Protein AF-A0A532D4Y5-F1 (afdb_monomer)

Structure (mmCIF, N/CA/C/O backbone):
data_AF-A0A532D4Y5-F1
#
_entry.id   AF-A0A532D4Y5-F1
#
loop_
_atom_site.group_PDB
_atom_site.id
_atom_site.type_symbol
_atom_site.label_atom_id
_atom_site.label_alt_id
_atom_site.label_comp_id
_atom_site.label_asym_id
_atom_site.label_entity_id
_atom_site.label_seq_id
_atom_site.pdbx_PDB_ins_code
_atom_site.Cartn_x
_atom_site.Cartn_y
_atom_site.Cartn_z
_atom_site.occupancy
_atom_site.B_iso_or_equiv
_atom_site.auth_seq_id
_atom_site.auth_comp_id
_atom_site.auth_asym_id
_atom_site.auth_atom_id
_atom_site.pdbx_PDB_model_num
ATOM 1 N N . MET A 1 1 ? -9.894 -4.455 5.307 1.00 80.38 1 MET A N 1
ATOM 2 C CA . MET A 1 1 ? -10.485 -3.888 6.539 1.00 80.38 1 MET A CA 1
ATOM 3 C C . MET A 1 1 ? -11.951 -4.241 6.609 1.00 80.38 1 MET A C 1
ATOM 5 O O . MET A 1 1 ? -12.602 -4.240 5.571 1.00 80.38 1 MET A O 1
ATOM 9 N N . ARG A 1 2 ? -12.470 -4.539 7.797 1.00 84.50 2 ARG A N 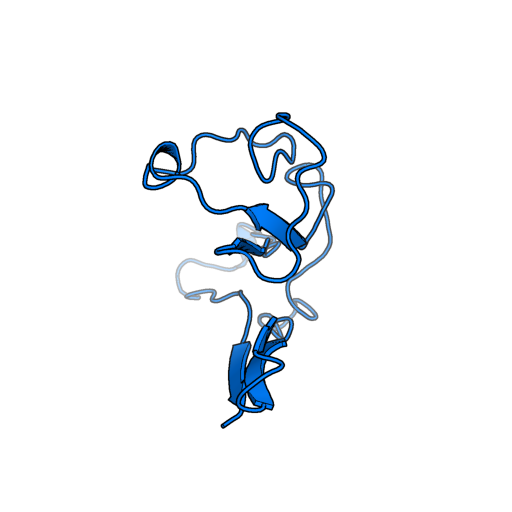1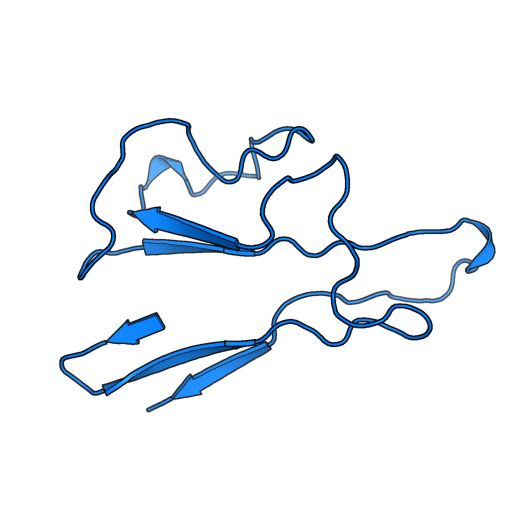
ATOM 10 C CA . ARG A 1 2 ? -13.879 -4.879 7.989 1.00 84.50 2 ARG A CA 1
ATOM 11 C C . ARG A 1 2 ? -14.376 -4.247 9.278 1.00 84.50 2 ARG A C 1
ATOM 13 O O . ARG A 1 2 ? -13.712 -4.368 10.300 1.00 84.50 2 ARG A O 1
ATOM 20 N N . ASP A 1 3 ? -15.536 -3.623 9.204 1.00 82.69 3 ASP A N 1
ATOM 21 C CA . ASP A 1 3 ? -16.322 -3.249 10.363 1.00 82.69 3 ASP A CA 1
ATOM 22 C C . ASP A 1 3 ? -17.131 -4.478 10.803 1.00 82.69 3 ASP A C 1
ATOM 24 O O . ASP A 1 3 ? -17.909 -5.070 10.046 1.00 82.69 3 ASP A O 1
ATOM 28 N N . GLN A 1 4 ? -16.875 -4.920 12.030 1.00 79.88 4 GLN A N 1
ATOM 29 C CA . GLN A 1 4 ? -17.487 -6.120 12.583 1.00 79.88 4 GLN A CA 1
ATOM 30 C C . GLN A 1 4 ? -18.979 -5.928 12.882 1.00 79.88 4 GLN A C 1
ATOM 32 O O . GLN A 1 4 ? -19.724 -6.907 12.833 1.00 79.88 4 GLN A O 1
ATOM 37 N N . LEU A 1 5 ? -19.421 -4.697 13.159 1.00 82.56 5 LEU A N 1
ATOM 38 C CA . LEU A 1 5 ? -20.784 -4.401 13.589 1.00 82.56 5 LEU A CA 1
ATOM 39 C C . LEU A 1 5 ? -21.779 -4.474 12.428 1.00 82.56 5 LEU A C 1
ATOM 41 O O . LEU A 1 5 ? -22.827 -5.104 12.549 1.00 82.56 5 LEU A O 1
ATOM 45 N N . ASN A 1 6 ? -21.456 -3.835 11.304 1.00 86.44 6 ASN A N 1
ATOM 46 C CA . ASN A 1 6 ? -22.332 -3.784 10.125 1.00 86.44 6 ASN A CA 1
ATOM 47 C C . ASN A 1 6 ? -21.922 -4.779 9.027 1.00 86.44 6 ASN A C 1
ATOM 49 O O . ASN A 1 6 ? -22.652 -4.958 8.059 1.00 86.44 6 ASN A O 1
ATOM 53 N N . GLY A 1 7 ? -20.771 -5.443 9.169 1.00 86.12 7 GLY A N 1
ATOM 54 C CA . GLY A 1 7 ? -20.257 -6.383 8.178 1.00 86.12 7 GLY A CA 1
ATOM 55 C C . GLY A 1 7 ? -19.701 -5.722 6.915 1.00 86.12 7 GLY A C 1
ATOM 56 O O . GLY A 1 7 ? -19.196 -6.446 6.051 1.00 86.12 7 GLY A O 1
ATOM 57 N N . HIS A 1 8 ? -19.736 -4.390 6.829 1.00 92.19 8 HIS A N 1
ATOM 58 C CA . HIS A 1 8 ? -19.131 -3.632 5.748 1.00 92.19 8 HIS A CA 1
ATOM 59 C C . HIS A 1 8 ? -17.610 -3.755 5.804 1.00 92.19 8 HIS A C 1
ATOM 61 O O . HIS A 1 8 ? -16.995 -3.979 6.847 1.00 92.19 8 HIS A O 1
ATOM 67 N N . GLY A 1 9 ? -16.962 -3.584 4.665 1.00 92.12 9 GLY A N 1
ATOM 68 C CA . GLY A 1 9 ? -15.518 -3.633 4.602 1.00 92.12 9 GLY A CA 1
ATOM 69 C C . GLY A 1 9 ? -14.974 -3.240 3.249 1.00 92.12 9 GLY A C 1
ATOM 70 O O . GLY A 1 9 ? -15.696 -2.929 2.306 1.00 92.12 9 GLY A O 1
ATOM 71 N N . VAL A 1 10 ? -13.658 -3.273 3.159 1.00 93.69 10 VAL A N 1
ATOM 72 C CA . VAL A 1 10 ? -12.917 -3.099 1.920 1.00 93.69 10 VAL A CA 1
ATOM 73 C C . VAL A 1 10 ? -11.847 -4.175 1.873 1.00 93.69 10 VAL A C 1
ATOM 75 O O . VAL A 1 10 ? -11.012 -4.284 2.778 1.00 93.69 10 VAL A O 1
ATOM 78 N N . TRP A 1 11 ? -11.874 -4.970 0.811 1.00 92.81 11 TRP A N 1
ATOM 79 C CA . TRP A 1 11 ? -10.752 -5.816 0.435 1.00 92.81 11 TRP A CA 1
ATOM 80 C C . TRP A 1 11 ? -9.725 -4.960 -0.290 1.00 92.81 11 TRP A C 1
ATOM 82 O O . TRP A 1 11 ? -10.069 -4.234 -1.222 1.00 92.81 11 TRP A O 1
ATOM 92 N N . ILE A 1 12 ? -8.478 -5.056 0.155 1.00 92.19 12 ILE A N 1
ATOM 93 C CA . ILE A 1 12 ? -7.334 -4.410 -0.478 1.00 92.19 12 ILE A CA 1
ATOM 94 C C . ILE A 1 12 ? -6.575 -5.538 -1.158 1.00 92.19 12 ILE A C 1
ATOM 96 O O . ILE A 1 12 ? -6.010 -6.399 -0.487 1.00 92.19 12 ILE A O 1
ATOM 100 N N . LEU A 1 13 ? -6.686 -5.594 -2.479 1.00 90.94 13 LEU A N 1
ATOM 101 C CA . LEU A 1 13 ? -6.110 -6.657 -3.290 1.00 90.94 13 LEU A CA 1
ATOM 102 C C . LEU A 1 13 ? -4.841 -6.125 -3.953 1.00 90.94 13 LEU A C 1
ATOM 104 O O . LEU A 1 13 ? -4.906 -5.018 -4.499 1.00 90.94 13 LEU A O 1
ATOM 108 N N . PRO A 1 14 ? -3.727 -6.879 -3.939 1.00 87.94 14 PRO A N 1
ATOM 109 C CA . PRO A 1 14 ? -2.544 -6.496 -4.690 1.00 87.94 14 PRO A CA 1
ATOM 110 C C . PRO A 1 14 ? -2.886 -6.242 -6.157 1.00 87.94 14 PRO A C 1
ATOM 112 O O . PRO A 1 14 ? -3.728 -6.934 -6.740 1.00 87.94 14 PRO A O 1
ATOM 115 N N . GLY A 1 15 ? -2.274 -5.217 -6.733 1.00 85.38 15 GLY A N 1
ATOM 116 C CA . GLY A 1 15 ? -2.387 -4.930 -8.148 1.00 85.38 15 GLY A CA 1
ATOM 117 C C . GLY A 1 15 ? -1.688 -5.986 -8.997 1.00 85.38 15 GLY A C 1
ATOM 118 O O . GLY A 1 15 ? -0.905 -6.816 -8.534 1.00 85.38 15 GLY A O 1
ATOM 119 N N . THR A 1 16 ? -2.039 -5.975 -10.278 1.00 80.25 16 THR A N 1
ATOM 120 C CA . THR A 1 16 ? -1.566 -6.958 -11.265 1.00 80.25 16 THR A CA 1
ATOM 121 C C . THR A 1 16 ? -0.381 -6.441 -12.086 1.00 80.25 16 THR A C 1
ATOM 123 O O . THR A 1 16 ? 0.075 -7.133 -12.996 1.00 80.25 16 THR A O 1
ATOM 126 N N . GLY A 1 17 ? 0.123 -5.242 -11.760 1.00 76.56 17 GLY A N 1
ATOM 127 C CA . GLY A 1 17 ? 1.206 -4.579 -12.480 1.00 76.56 17 GLY A CA 1
ATOM 128 C C . GLY A 1 17 ? 0.907 -4.306 -13.954 1.00 76.56 17 GLY A C 1
ATOM 129 O O . GLY A 1 17 ? -0.239 -4.190 -14.389 1.00 76.56 17 GLY A O 1
ATOM 130 N N . TYR A 1 18 ? 1.975 -4.196 -14.743 1.00 74.12 18 TYR A N 1
ATOM 131 C CA . TYR A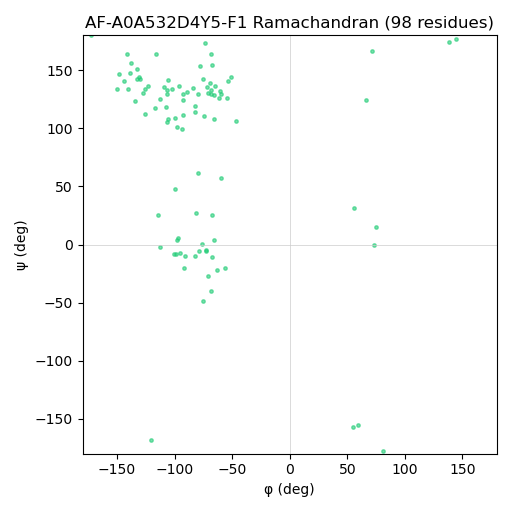 1 18 ? 1.928 -4.020 -16.193 1.00 74.12 18 TYR A CA 1
ATOM 132 C C . TYR A 1 18 ? 2.896 -4.999 -16.860 1.00 74.12 18 TYR A C 1
ATOM 134 O O . TYR A 1 18 ? 4.002 -5.191 -16.382 1.00 74.12 18 TYR A O 1
ATOM 142 N N . VAL A 1 19 ? 2.558 -5.571 -18.016 1.00 71.62 19 VAL A N 1
ATOM 143 C CA . VAL A 1 19 ? 3.472 -6.498 -18.715 1.00 71.62 19 VAL A CA 1
ATOM 144 C C . VAL A 1 19 ? 4.800 -5.796 -19.073 1.00 71.62 19 VAL A C 1
ATOM 146 O O . VAL A 1 19 ? 4.758 -4.734 -19.714 1.00 71.62 19 VAL A O 1
ATOM 149 N N . PRO A 1 20 ? 5.979 -6.373 -18.741 1.00 74.44 20 PRO A N 1
ATOM 150 C CA . PRO A 1 20 ? 6.229 -7.752 -18.286 1.00 74.44 20 PRO A CA 1
ATOM 151 C C . PRO A 1 20 ? 6.327 -7.943 -16.762 1.00 74.44 20 PRO A C 1
ATOM 153 O O . PRO A 1 20 ? 6.667 -9.038 -16.318 1.00 74.44 20 PRO A O 1
ATOM 156 N N . LEU A 1 21 ? 6.073 -6.901 -15.972 1.00 75.19 21 LEU A N 1
ATOM 157 C CA . LEU A 1 21 ? 6.003 -6.998 -14.522 1.00 75.19 21 LEU A CA 1
ATOM 158 C C . LEU A 1 21 ? 4.881 -7.959 -14.127 1.00 75.19 21 LEU A C 1
ATOM 160 O O . LEU A 1 21 ? 3.763 -7.880 -14.640 1.00 75.19 21 LEU A O 1
ATOM 164 N N . LYS A 1 22 ? 5.207 -8.876 -13.225 1.00 72.75 22 LYS A N 1
ATOM 165 C CA . LYS A 1 22 ? 4.234 -9.736 -12.571 1.00 72.75 22 LYS A CA 1
ATOM 166 C C . LYS A 1 22 ? 3.811 -9.055 -11.272 1.00 72.75 22 LYS A C 1
ATOM 168 O O . LYS A 1 22 ? 4.683 -8.689 -10.488 1.00 72.75 22 LYS A O 1
ATOM 173 N N . ASP A 1 23 ? 2.503 -8.935 -11.055 1.00 80.94 23 ASP A N 1
ATOM 174 C CA . ASP A 1 23 ? 1.921 -8.334 -9.850 1.00 80.94 23 ASP A CA 1
ATOM 175 C C . ASP A 1 23 ? 2.459 -6.903 -9.604 1.00 80.94 23 ASP A C 1
ATOM 177 O O . ASP A 1 23 ? 2.926 -6.234 -10.527 1.00 80.94 23 ASP A O 1
ATOM 181 N N . ASP A 1 24 ? 2.415 -6.414 -8.369 1.00 82.62 24 ASP A N 1
ATOM 182 C CA . ASP A 1 24 ? 2.886 -5.074 -7.990 1.00 82.62 24 ASP A CA 1
ATOM 183 C C . ASP A 1 24 ? 4.412 -4.980 -7.769 1.00 82.62 24 ASP A C 1
ATOM 185 O O . ASP A 1 24 ? 4.900 -4.112 -7.043 1.00 82.62 24 ASP A O 1
ATOM 189 N N . GLY A 1 25 ? 5.165 -5.857 -8.437 1.00 79.81 25 GLY A N 1
ATOM 190 C CA . GLY A 1 25 ? 6.622 -5.922 -8.395 1.00 79.81 25 GLY A CA 1
ATOM 191 C C . GLY A 1 25 ? 7.197 -6.654 -7.187 1.00 79.81 25 GLY A C 1
ATOM 192 O O . GLY A 1 25 ? 6.482 -7.234 -6.373 1.00 79.81 25 GLY A O 1
ATOM 193 N N . GLU A 1 26 ? 8.528 -6.673 -7.114 1.00 81.25 26 GLU A N 1
ATOM 194 C CA . GLU A 1 26 ? 9.268 -7.340 -6.043 1.00 81.25 26 GLU A CA 1
ATOM 195 C C . GLU A 1 26 ? 9.845 -6.326 -5.066 1.00 81.25 26 GLU A C 1
ATOM 197 O O . GLU A 1 26 ? 10.361 -5.281 -5.463 1.00 81.25 26 GLU A O 1
ATOM 202 N N . ARG A 1 27 ? 9.805 -6.694 -3.786 1.00 77.88 27 ARG A N 1
ATOM 203 C CA . ARG A 1 27 ? 10.392 -5.931 -2.696 1.00 77.88 27 ARG A CA 1
ATOM 204 C C . ARG A 1 27 ? 11.869 -5.629 -2.946 1.00 77.88 27 ARG A C 1
ATOM 206 O O . ARG A 1 27 ? 12.669 -6.552 -3.111 1.00 77.88 27 ARG A O 1
ATOM 213 N N . ASP A 1 28 ? 12.247 -4.356 -2.876 1.00 74.31 28 ASP A N 1
ATOM 214 C CA . ASP A 1 28 ? 13.639 -3.917 -2.973 1.00 74.31 28 ASP A CA 1
ATOM 215 C C . ASP A 1 28 ? 14.107 -3.145 -1.720 1.00 74.31 28 ASP A C 1
ATOM 217 O O . ASP A 1 28 ? 13.469 -3.163 -0.670 1.00 74.31 28 ASP A O 1
ATOM 221 N N . LYS A 1 29 ? 15.271 -2.486 -1.802 1.00 74.12 29 LYS A N 1
ATOM 222 C CA . LYS A 1 29 ? 15.853 -1.734 -0.674 1.00 74.12 29 LYS A CA 1
ATOM 223 C C . LYS A 1 29 ? 15.054 -0.483 -0.283 1.00 74.12 29 LYS A C 1
ATOM 225 O O . LYS A 1 29 ? 15.390 0.128 0.728 1.00 74.12 29 LYS A O 1
ATOM 230 N N . PHE A 1 30 ? 14.071 -0.071 -1.085 1.00 72.75 30 PHE A N 1
ATOM 231 C CA . PHE A 1 30 ? 13.204 1.064 -0.797 1.00 72.75 30 PHE A CA 1
ATOM 232 C C . PHE A 1 30 ? 12.284 0.779 0.386 1.00 72.75 30 PHE A C 1
ATOM 234 O O . PHE A 1 30 ? 12.090 1.676 1.207 1.00 72.75 30 PHE A O 1
ATOM 241 N N . ALA A 1 31 ? 11.736 -0.439 0.488 1.00 76.06 31 ALA A N 1
ATOM 242 C CA . ALA A 1 31 ? 10.880 -0.837 1.598 1.00 76.06 31 ALA A CA 1
ATOM 243 C C . ALA A 1 31 ? 10.953 -2.326 1.931 1.00 76.06 31 ALA A C 1
ATOM 245 O O . ALA A 1 31 ? 10.830 -3.171 1.056 1.00 76.06 31 ALA A O 1
ATOM 246 N N . ASP A 1 32 ? 11.071 -2.640 3.224 1.00 76.69 32 ASP A N 1
ATOM 247 C CA . ASP A 1 32 ? 11.113 -4.022 3.715 1.00 76.69 32 ASP A CA 1
ATOM 248 C C . ASP A 1 32 ? 9.718 -4.656 3.879 1.00 76.69 32 ASP A C 1
ATOM 250 O O . ASP A 1 32 ? 9.611 -5.873 4.079 1.00 76.69 32 ASP A O 1
ATOM 254 N N . LEU A 1 33 ? 8.661 -3.847 3.769 1.00 80.00 33 LEU A N 1
ATOM 255 C CA . LEU A 1 33 ? 7.258 -4.228 3.911 1.00 80.00 33 LEU A CA 1
ATOM 256 C C . LEU A 1 33 ? 6.452 -3.708 2.715 1.00 80.00 33 LEU A C 1
ATOM 258 O O . LEU A 1 33 ? 6.662 -2.581 2.273 1.00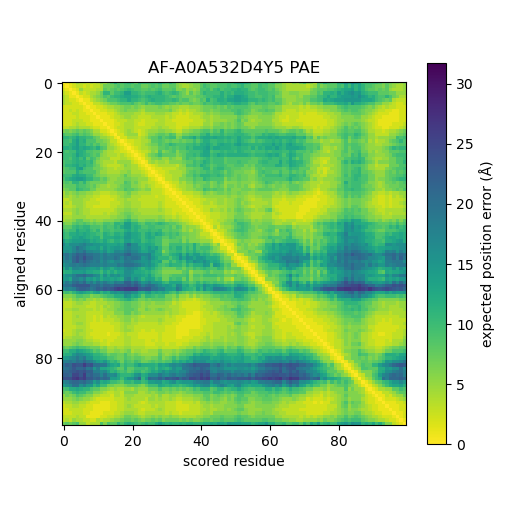 80.00 33 LEU A O 1
ATOM 262 N N . ASP A 1 34 ? 5.482 -4.500 2.258 1.00 82.88 34 ASP A N 1
ATOM 263 C CA . ASP A 1 34 ? 4.547 -4.089 1.198 1.00 82.88 34 ASP A CA 1
ATOM 264 C C . ASP A 1 34 ? 3.278 -3.442 1.769 1.00 82.88 34 ASP A C 1
ATOM 266 O O . ASP A 1 34 ? 2.561 -2.716 1.083 1.00 82.88 34 ASP A O 1
ATOM 270 N N . VAL A 1 35 ? 2.989 -3.704 3.046 1.00 85.50 35 VAL A N 1
ATOM 271 C CA . VAL A 1 35 ? 1.809 -3.207 3.754 1.00 85.50 35 VAL A CA 1
ATOM 272 C C . VAL A 1 35 ? 2.160 -2.886 5.202 1.00 85.50 35 VAL A C 1
ATOM 274 O O . VAL A 1 35 ? 2.857 -3.657 5.862 1.00 85.50 35 VAL A O 1
ATOM 277 N N . ALA A 1 36 ? 1.599 -1.794 5.719 1.00 83.56 36 ALA A N 1
ATOM 278 C CA . ALA A 1 36 ? 1.568 -1.497 7.147 1.00 83.56 36 ALA A CA 1
ATOM 279 C C . ALA A 1 36 ? 0.200 -0.933 7.552 1.00 83.56 36 ALA A C 1
ATOM 281 O O . ALA A 1 36 ? -0.466 -0.249 6.775 1.00 83.56 36 ALA A O 1
ATOM 282 N N . ILE A 1 37 ? -0.223 -1.222 8.782 1.00 84.31 37 ILE A N 1
ATOM 283 C CA . ILE A 1 37 ? -1.453 -0.684 9.372 1.00 84.31 37 ILE A CA 1
ATOM 284 C C . ILE A 1 37 ? -1.079 -0.026 10.686 1.00 84.31 37 ILE A C 1
ATOM 286 O O . ILE A 1 37 ? -0.368 -0.622 11.493 1.00 84.31 37 ILE A O 1
ATOM 290 N N . ARG A 1 38 ? -1.593 1.178 10.913 1.00 82.62 38 ARG A N 1
ATOM 291 C CA . ARG A 1 38 ? -1.383 1.919 12.155 1.00 82.62 38 ARG A CA 1
ATOM 292 C C . ARG A 1 38 ? -2.639 2.652 12.580 1.00 82.62 38 ARG A C 1
ATOM 294 O O . ARG A 1 38 ? -3.540 2.851 11.767 1.00 82.62 38 ARG A O 1
ATOM 301 N N . ARG A 1 39 ? -2.678 3.082 13.838 1.00 84.88 39 ARG A N 1
ATOM 302 C CA . ARG A 1 39 ? -3.700 4.012 14.321 1.00 84.88 39 ARG A CA 1
ATOM 303 C C . ARG A 1 39 ? -3.529 5.356 13.613 1.00 84.88 39 ARG A C 1
ATOM 305 O O . ARG A 1 39 ? -2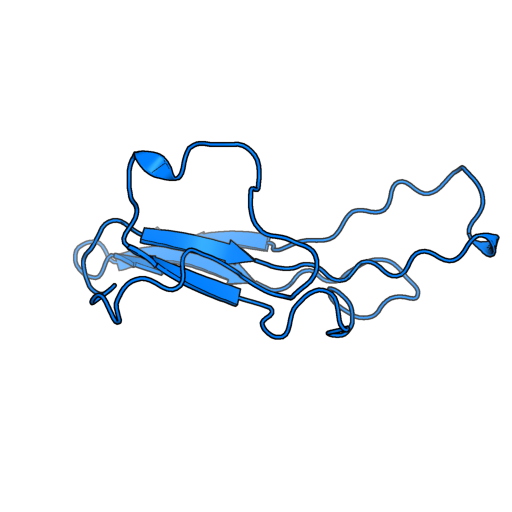.407 5.818 13.447 1.00 84.88 39 ARG A O 1
ATOM 312 N N . ALA A 1 40 ? -4.632 5.951 13.179 1.00 83.12 40 ALA A N 1
ATOM 313 C CA . ALA A 1 40 ? -4.620 7.250 12.530 1.00 83.12 40 ALA A CA 1
ATOM 314 C C . ALA A 1 40 ? -4.256 8.355 13.532 1.00 83.12 40 ALA A C 1
ATOM 316 O O . ALA A 1 40 ? -4.749 8.372 14.661 1.00 83.12 40 ALA A O 1
ATOM 317 N N . SER A 1 41 ? -3.430 9.305 13.095 1.00 80.62 41 SER A N 1
ATOM 318 C CA . SER A 1 41 ? -3.119 10.525 13.842 1.00 80.62 41 SER A CA 1
ATOM 319 C C . SER A 1 41 ? -3.262 11.753 12.943 1.00 80.62 41 SER A C 1
ATOM 321 O O . SER A 1 41 ? -2.920 11.722 11.764 1.00 80.62 41 SER A O 1
ATOM 323 N N . ALA A 1 42 ? -3.735 12.866 13.507 1.00 79.31 42 ALA A N 1
ATOM 324 C CA . ALA A 1 42 ? -3.906 14.125 12.778 1.00 79.31 42 ALA A CA 1
ATOM 325 C C . ALA A 1 42 ? -2.579 14.710 12.256 1.00 79.31 42 ALA A C 1
ATOM 327 O O . ALA A 1 42 ? -2.578 15.482 11.304 1.00 79.31 42 ALA A O 1
ATOM 328 N N . SER A 1 43 ? -1.443 14.335 12.853 1.00 72.81 43 SER A N 1
ATOM 329 C CA . SER A 1 43 ? -0.107 14.741 12.396 1.00 72.81 43 SER A CA 1
ATOM 330 C C . SER A 1 43 ? 0.344 14.054 11.100 1.00 72.81 43 SER A C 1
ATOM 332 O O . SER A 1 43 ? 1.412 14.372 10.584 1.00 72.81 43 SER A O 1
ATOM 334 N N . GLU A 1 44 ? -0.440 13.105 10.586 1.00 68.31 44 GLU A N 1
ATOM 335 C CA . GLU A 1 44 ? -0.084 12.256 9.445 1.00 68.31 44 GLU A CA 1
ATOM 336 C C . GLU A 1 44 ? -0.620 12.772 8.106 1.00 68.31 44 GLU A C 1
ATOM 338 O O . GLU A 1 44 ? -0.243 12.239 7.064 1.00 68.31 44 GLU A O 1
ATOM 343 N N . ASP A 1 45 ? -1.456 13.814 8.119 1.00 73.81 45 ASP A N 1
ATOM 344 C CA . ASP A 1 45 ? -1.950 14.499 6.919 1.00 73.81 45 ASP A CA 1
ATOM 345 C C . ASP A 1 45 ? -0.897 15.481 6.377 1.00 73.81 45 ASP A C 1
ATOM 347 O O . ASP A 1 45 ? -1.052 16.703 6.375 1.00 73.81 45 ASP A O 1
ATOM 351 N N . VAL A 1 46 ? 0.252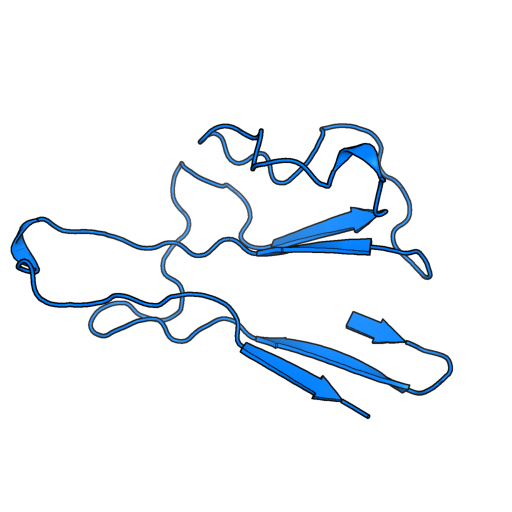 14.927 5.996 1.00 73.50 46 VAL A N 1
ATOM 352 C CA . VAL A 1 46 ? 1.399 15.653 5.447 1.00 73.50 46 VAL A CA 1
ATOM 353 C C . VAL A 1 46 ? 1.997 14.868 4.276 1.00 73.50 46 VAL A C 1
ATOM 355 O O . VAL A 1 46 ? 1.842 13.645 4.213 1.00 73.50 46 VAL A O 1
ATOM 358 N N . PRO A 1 47 ? 2.706 15.527 3.337 1.00 69.69 47 PRO A N 1
ATOM 359 C CA . PRO A 1 47 ? 3.461 14.821 2.309 1.00 69.69 47 PRO A CA 1
ATOM 360 C C . PRO A 1 47 ? 4.372 13.758 2.923 1.00 69.69 47 PRO A C 1
ATOM 362 O O . PRO A 1 47 ? 4.935 13.967 3.998 1.00 69.69 47 PRO A O 1
ATOM 365 N N . TRP A 1 48 ? 4.520 12.636 2.215 1.00 66.38 48 TRP A N 1
ATOM 366 C CA . TRP A 1 48 ? 5.305 11.481 2.644 1.00 66.38 48 TRP A CA 1
ATOM 367 C C . TRP A 1 48 ? 6.682 11.901 3.182 1.00 66.38 48 TRP A C 1
ATOM 369 O O . TRP A 1 48 ? 7.564 12.309 2.424 1.00 66.38 48 TRP A O 1
ATOM 379 N N . SER A 1 4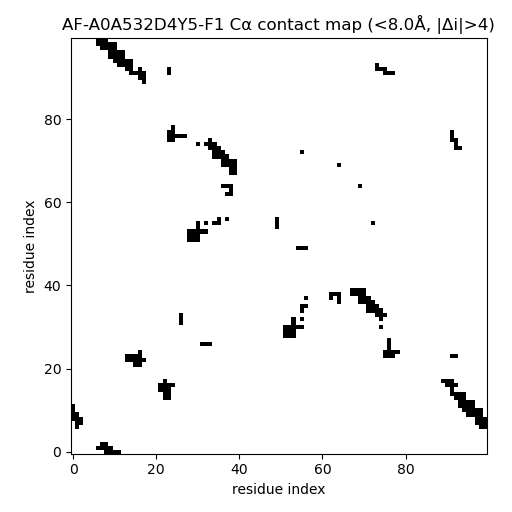9 ? 6.844 11.831 4.504 1.00 63.66 49 SER A N 1
ATOM 380 C CA . SER A 1 49 ? 8.039 12.300 5.217 1.00 63.66 49 SER A CA 1
ATOM 381 C C . SER A 1 49 ? 9.093 11.204 5.397 1.00 63.66 49 SER A C 1
ATOM 383 O O . SER A 1 49 ? 10.223 11.492 5.795 1.00 63.66 49 SER A O 1
ATOM 385 N N . PHE A 1 50 ? 8.743 9.953 5.086 1.00 63.50 50 PHE A N 1
ATOM 386 C CA . PHE A 1 50 ? 9.599 8.793 5.294 1.00 63.50 50 PHE A CA 1
ATOM 387 C C . PHE A 1 50 ? 10.589 8.609 4.134 1.00 63.50 50 PHE A C 1
ATOM 389 O O . PHE A 1 50 ? 10.250 8.723 2.956 1.00 63.50 50 PHE A O 1
ATOM 396 N N . GLY A 1 51 ? 11.855 8.355 4.464 1.00 58.91 51 GLY A N 1
ATOM 397 C CA . GLY A 1 51 ? 12.914 8.191 3.467 1.00 58.91 51 GLY A CA 1
ATOM 398 C C . GLY A 1 51 ? 12.840 6.855 2.719 1.00 58.91 51 GLY A C 1
ATOM 399 O O . GLY A 1 51 ? 12.105 5.949 3.097 1.00 58.91 51 GLY A O 1
ATOM 400 N N . ALA A 1 52 ? 13.695 6.692 1.705 1.00 54.88 52 ALA A N 1
ATOM 401 C CA . ALA A 1 52 ? 13.858 5.470 0.898 1.00 54.88 52 ALA A CA 1
ATOM 402 C C . ALA A 1 52 ? 14.444 4.256 1.663 1.00 54.88 52 ALA A C 1
ATOM 404 O O . ALA A 1 52 ? 15.127 3.425 1.074 1.00 54.88 52 ALA A O 1
ATOM 405 N N . ARG A 1 53 ? 14.275 4.205 2.989 1.00 57.41 53 ARG A N 1
ATOM 406 C CA . ARG A 1 53 ? 14.787 3.159 3.890 1.00 57.41 53 ARG A CA 1
ATOM 407 C C . ARG A 1 53 ? 13.655 2.351 4.534 1.00 57.41 53 ARG A C 1
ATOM 409 O O . ARG A 1 53 ? 13.822 1.837 5.632 1.00 57.41 53 ARG A O 1
ATOM 416 N N . GLY A 1 54 ? 12.499 2.287 3.883 1.00 56.75 54 GLY A N 1
ATOM 417 C CA . GLY A 1 54 ? 11.432 1.354 4.235 1.00 56.75 54 GLY A CA 1
ATOM 418 C C . GLY A 1 54 ? 10.618 1.664 5.472 1.00 56.75 54 GLY A C 1
ATOM 419 O O . GLY A 1 54 ? 9.892 0.796 5.949 1.00 56.75 54 GLY A O 1
ATOM 420 N N . GLN A 1 55 ? 10.699 2.889 5.978 1.00 63.97 55 GLN A N 1
ATOM 421 C CA . GLN A 1 55 ? 9.844 3.327 7.070 1.00 63.97 55 GLN A CA 1
ATOM 422 C C . GLN A 1 55 ? 8.430 3.561 6.523 1.00 63.97 55 GLN A C 1
ATOM 424 O O . GLN A 1 55 ? 8.204 4.485 5.746 1.00 63.97 55 GLN A O 1
ATOM 429 N N . LEU A 1 56 ? 7.478 2.711 6.912 1.00 67.81 56 LEU A N 1
ATOM 430 C CA . LEU A 1 56 ? 6.050 2.876 6.608 1.00 67.81 56 LEU A CA 1
ATOM 431 C C . LEU A 1 56 ? 5.293 3.461 7.804 1.00 67.81 56 LEU A C 1
ATOM 433 O O . LEU A 1 56 ? 4.256 2.941 8.217 1.00 67.81 56 LEU A O 1
ATOM 437 N N . GLY A 1 57 ? 5.841 4.525 8.391 1.00 63.00 57 GLY A N 1
ATOM 438 C CA . GLY A 1 57 ? 5.286 5.153 9.582 1.00 63.00 57 GLY A CA 1
ATOM 439 C C . GLY A 1 57 ? 6.351 5.685 10.534 1.00 63.00 57 GLY A C 1
ATOM 440 O O . GLY A 1 57 ? 7.551 5.546 10.307 1.00 63.00 57 GLY A O 1
ATOM 441 N N . TYR A 1 58 ? 5.880 6.317 11.605 1.00 63.69 58 TYR A N 1
ATOM 442 C CA . TYR A 1 58 ? 6.710 6.699 12.742 1.00 63.69 58 TYR A CA 1
ATOM 443 C C . TYR A 1 58 ? 7.021 5.442 13.569 1.00 63.69 58 TYR A C 1
ATOM 445 O O . TYR A 1 58 ? 6.140 4.601 13.728 1.00 63.69 58 TYR A O 1
ATOM 453 N N . ASP A 1 59 ? 8.237 5.324 14.115 1.00 59.59 59 ASP A N 1
ATOM 454 C CA . ASP A 1 59 ? 8.675 4.193 14.965 1.00 59.59 59 ASP A CA 1
ATOM 455 C C . ASP A 1 59 ? 7.918 4.109 16.315 1.00 59.59 59 ASP A C 1
ATOM 457 O O . ASP A 1 59 ? 8.231 3.283 17.174 1.00 59.59 59 ASP A O 1
ATOM 461 N N . GLU A 1 60 ? 6.937 4.987 16.528 1.00 60.47 60 GLU A N 1
ATOM 462 C CA . GLU A 1 60 ? 6.238 5.163 17.791 1.00 60.47 60 GLU A CA 1
ATOM 463 C C . GLU A 1 60 ? 5.127 4.123 17.979 1.00 60.47 60 GLU A C 1
ATOM 465 O O . GLU A 1 60 ? 4.097 4.129 17.307 1.00 60.47 60 GLU A O 1
ATOM 470 N N . ASP A 1 61 ? 5.382 3.294 18.992 1.00 62.06 61 ASP A N 1
ATOM 471 C CA . ASP A 1 61 ? 4.470 2.515 19.814 1.00 62.06 61 ASP A CA 1
ATOM 472 C C . ASP A 1 61 ? 3.694 1.398 19.112 1.00 62.06 61 ASP A C 1
ATOM 474 O O . ASP A 1 61 ? 2.926 1.611 18.185 1.00 62.06 61 ASP A O 1
ATOM 478 N N . ASN A 1 62 ? 3.825 0.179 19.647 1.00 66.69 62 ASN A N 1
ATOM 479 C CA . ASN A 1 62 ? 2.976 -0.990 19.383 1.00 66.69 62 ASN A CA 1
ATOM 480 C C . ASN A 1 62 ? 1.497 -0.721 19.756 1.00 66.69 62 ASN A C 1
ATOM 482 O O . ASN A 1 62 ? 0.916 -1.394 20.612 1.00 66.69 62 ASN A O 1
ATOM 486 N N . GLN A 1 63 ? 0.884 0.302 19.168 1.00 76.81 63 GLN A N 1
ATOM 487 C CA . GLN A 1 63 ? -0.466 0.737 19.448 1.00 76.81 63 GLN A CA 1
ATOM 488 C C . GLN A 1 63 ? -1.439 -0.288 18.879 1.00 76.81 63 GLN A C 1
ATOM 490 O O . GLN A 1 63 ? -1.319 -0.743 17.741 1.00 76.81 63 GLN A O 1
ATOM 495 N N . GLY A 1 64 ? -2.448 -0.635 19.675 1.00 83.50 64 GLY A N 1
ATOM 496 C CA . GLY A 1 64 ? -3.539 -1.474 19.202 1.00 83.50 64 GLY A CA 1
ATOM 497 C C . GLY A 1 64 ? -4.282 -0.790 18.053 1.00 83.50 64 GLY A C 1
ATOM 498 O O . GLY A 1 64 ? -4.747 0.343 18.204 1.00 83.50 64 GLY A O 1
ATOM 499 N N . VAL A 1 65 ? -4.408 -1.493 16.928 1.00 86.62 65 VAL A N 1
ATOM 500 C CA . VAL A 1 65 ? -5.124 -1.036 15.721 1.00 86.62 65 VAL A CA 1
ATOM 501 C C . VAL A 1 65 ? -6.548 -1.593 15.619 1.00 86.62 65 VAL A C 1
ATOM 503 O O . VAL A 1 65 ? -7.312 -1.200 14.743 1.00 86.62 65 VAL A O 1
ATOM 506 N N . GLN A 1 66 ? -6.919 -2.526 16.496 1.00 86.56 66 GLN A N 1
ATOM 507 C CA . GLN A 1 66 ? -8.245 -3.136 16.494 1.00 86.56 66 GLN A CA 1
ATOM 508 C C . GLN A 1 66 ? -9.310 -2.140 16.970 1.00 86.56 66 GLN A C 1
ATOM 510 O O . GLN A 1 66 ? -9.147 -1.523 18.022 1.00 86.56 66 GLN A O 1
ATOM 515 N N . GLU A 1 67 ? -10.402 -2.020 16.205 1.00 86.12 67 GLU A N 1
ATOM 516 C CA . GLU A 1 67 ? -11.541 -1.134 16.515 1.00 86.12 67 GLU A CA 1
ATOM 517 C C . GLU A 1 67 ? -11.131 0.338 16.708 1.00 86.12 67 GLU A C 1
ATOM 519 O O . GLU A 1 67 ? -11.723 1.065 17.500 1.00 86.12 67 GLU A O 1
ATOM 524 N N . GLN A 1 68 ? -10.088 0.773 15.998 1.00 87.25 68 GLN A N 1
ATOM 525 C CA . GLN A 1 68 ? -9.626 2.159 15.978 1.00 87.25 68 GLN A CA 1
ATOM 526 C C . GLN A 1 68 ? -9.766 2.750 14.578 1.00 87.25 68 GLN A C 1
ATOM 528 O O . GLN A 1 68 ? -9.827 2.019 13.586 1.00 87.25 68 GLN A O 1
ATOM 533 N N . ASP A 1 69 ? -9.704 4.076 14.501 1.00 86.62 69 ASP A N 1
ATOM 534 C CA . ASP A 1 69 ? -9.400 4.751 13.247 1.00 86.62 69 ASP A CA 1
ATOM 535 C C . ASP A 1 69 ? -7.964 4.417 12.845 1.00 86.62 69 ASP A C 1
ATOM 537 O O . ASP A 1 69 ? -7.029 4.530 13.644 1.00 86.62 69 ASP A O 1
ATOM 541 N N . VAL A 1 70 ? -7.791 3.961 11.607 1.00 86.25 70 VAL A N 1
ATOM 542 C CA . VAL A 1 70 ? -6.522 3.422 11.119 1.00 86.25 70 VAL A CA 1
ATOM 543 C C . VAL A 1 70 ? -6.144 3.994 9.762 1.00 86.25 70 VAL A C 1
ATOM 545 O O . VAL A 1 70 ? -6.998 4.297 8.931 1.00 86.25 70 VAL A O 1
ATOM 548 N N . VAL A 1 71 ? -4.839 4.070 9.522 1.00 84.50 71 VAL A N 1
ATOM 549 C CA . VAL A 1 71 ? -4.249 4.333 8.208 1.00 84.50 71 VAL A CA 1
ATOM 550 C C . VAL A 1 71 ? -3.644 3.033 7.689 1.00 84.50 71 VAL A C 1
ATOM 552 O O . VAL A 1 71 ? -2.938 2.328 8.415 1.00 84.50 71 VAL A O 1
ATOM 555 N N . PHE A 1 72 ? -3.937 2.712 6.428 1.00 86.31 72 PHE A N 1
ATOM 556 C CA . PHE A 1 72 ? -3.354 1.581 5.712 1.00 86.31 72 PHE A CA 1
ATOM 557 C C . PHE A 1 72 ? -2.373 2.098 4.671 1.00 86.31 72 PHE A C 1
ATOM 559 O O . PHE A 1 72 ? -2.761 2.798 3.736 1.00 86.31 72 PHE A O 1
ATOM 566 N N . TRP A 1 73 ? -1.115 1.717 4.828 1.00 85.31 73 TRP A N 1
ATOM 567 C CA . TRP A 1 73 ? -0.055 1.997 3.878 1.00 85.31 73 TRP A CA 1
ATOM 568 C C . TRP A 1 73 ? 0.134 0.808 2.947 1.00 85.31 73 TRP A C 1
ATOM 570 O O . TRP A 1 73 ? 0.160 -0.338 3.396 1.00 85.31 73 TRP A O 1
ATOM 580 N N . TYR A 1 74 ? 0.279 1.099 1.658 1.00 86.75 74 TYR A N 1
ATOM 581 C CA . TYR A 1 74 ? 0.546 0.123 0.611 1.00 86.75 74 TYR A CA 1
ATOM 582 C C . TYR A 1 74 ? 1.766 0.568 -0.188 1.00 86.75 74 TYR A C 1
ATOM 584 O O . TYR A 1 74 ? 1.814 1.716 -0.637 1.00 86.75 74 TYR A O 1
ATOM 592 N N . VAL A 1 75 ? 2.722 -0.333 -0.384 1.00 85.69 75 VAL A N 1
ATOM 593 C CA . VAL A 1 75 ? 3.907 -0.105 -1.208 1.00 85.69 75 VAL A CA 1
ATOM 594 C C . VAL A 1 75 ? 3.805 -0.927 -2.475 1.00 85.69 75 VAL A C 1
ATOM 596 O O . VAL A 1 75 ? 3.439 -2.097 -2.482 1.00 85.69 75 VAL A O 1
ATOM 599 N N . ALA A 1 76 ? 4.134 -0.250 -3.557 1.00 86.25 76 ALA A N 1
ATOM 600 C CA . ALA A 1 76 ? 3.962 -0.665 -4.923 1.00 86.25 76 ALA A CA 1
ATOM 601 C C . ALA A 1 76 ? 5.350 -0.556 -5.579 1.00 86.25 76 ALA A C 1
ATOM 603 O O . ALA A 1 76 ? 5.877 0.552 -5.708 1.00 86.25 76 ALA A O 1
ATOM 604 N N . HIS A 1 77 ? 5.971 -1.679 -5.950 1.00 82.88 77 HIS A N 1
ATOM 605 C CA . HIS A 1 77 ? 7.358 -1.707 -6.426 1.00 82.88 77 HIS A CA 1
ATOM 606 C C . HIS A 1 77 ? 7.390 -1.607 -7.948 1.00 82.88 77 HIS A C 1
ATOM 608 O O . HIS A 1 77 ? 7.184 -2.577 -8.673 1.00 82.88 77 HIS A O 1
ATOM 614 N N . MET A 1 78 ? 7.645 -0.403 -8.459 1.00 79.00 78 MET A N 1
ATOM 615 C CA . MET A 1 78 ? 7.690 -0.157 -9.899 1.00 79.00 78 MET A CA 1
ATOM 616 C C . MET A 1 78 ? 9.136 -0.175 -10.421 1.00 79.00 78 MET A C 1
ATOM 618 O O . MET A 1 78 ? 9.828 0.842 -10.319 1.00 79.00 78 MET A O 1
ATOM 622 N N . PRO A 1 79 ? 9.610 -1.268 -11.051 1.00 73.38 79 PRO A N 1
ATOM 623 C CA . PRO A 1 79 ? 10.879 -1.236 -11.757 1.00 73.38 79 PRO A CA 1
ATOM 624 C C . PRO A 1 79 ? 10.746 -0.334 -12.985 1.00 73.38 79 PRO A C 1
ATOM 626 O O . PRO A 1 79 ? 9.822 -0.485 -13.784 1.00 73.38 79 PRO A O 1
ATOM 629 N N . HIS A 1 80 ? 11.677 0.601 -13.151 1.00 68.81 80 HIS A N 1
ATOM 630 C CA . HIS A 1 80 ? 11.766 1.439 -14.342 1.00 68.81 80 HIS A CA 1
ATOM 631 C C . HIS A 1 80 ? 13.096 1.180 -15.055 1.00 68.81 80 HIS A C 1
ATOM 633 O O . HIS A 1 80 ? 14.169 1.434 -14.508 1.00 68.81 80 HIS A O 1
ATOM 639 N N . MET A 1 81 ? 13.030 0.689 -16.294 1.00 67.06 81 MET A N 1
ATOM 640 C CA . MET A 1 81 ? 14.196 0.535 -17.165 1.00 67.06 81 MET A CA 1
ATOM 641 C C . MET A 1 81 ? 14.161 1.608 -18.252 1.00 67.06 81 MET A C 1
ATOM 643 O O . MET A 1 81 ? 13.173 1.731 -18.971 1.00 67.06 81 MET A O 1
ATOM 647 N N . ALA A 1 82 ? 15.266 2.336 -18.442 1.00 64.44 82 ALA A N 1
ATOM 648 C CA . ALA A 1 82 ? 15.372 3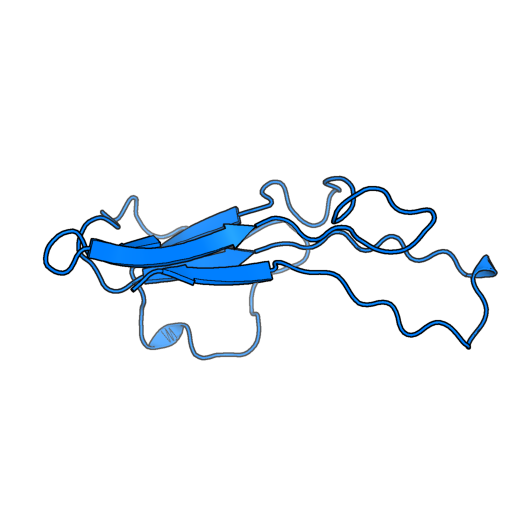.402 -19.448 1.00 64.44 82 ALA A CA 1
ATOM 649 C C . ALA A 1 82 ? 15.053 2.941 -20.891 1.00 64.44 82 ALA A C 1
ATOM 651 O O . ALA A 1 82 ? 14.693 3.751 -21.741 1.00 64.44 82 ALA A O 1
ATOM 652 N N . ALA A 1 83 ? 15.134 1.633 -21.163 1.00 64.38 83 ALA A N 1
ATOM 653 C CA . ALA A 1 83 ? 14.788 1.021 -22.445 1.00 64.38 83 ALA A CA 1
ATOM 654 C C . ALA A 1 83 ? 13.272 0.953 -22.740 1.00 64.38 83 ALA A C 1
ATOM 656 O O . ALA A 1 83 ? 12.888 0.532 -23.827 1.00 64.38 83 ALA A O 1
ATOM 657 N N . MET A 1 84 ? 12.399 1.350 -21.806 1.00 64.69 84 MET A N 1
ATOM 658 C CA . MET A 1 84 ? 10.939 1.250 -21.966 1.00 64.69 84 MET A CA 1
ATOM 659 C C . MET A 1 84 ? 10.306 2.352 -22.832 1.00 64.69 84 MET A C 1
ATOM 661 O O . MET A 1 84 ? 9.121 2.262 -23.160 1.00 64.69 84 MET A O 1
ATOM 665 N N . GLY A 1 85 ? 11.095 3.344 -23.254 1.00 64.75 85 GLY A N 1
ATOM 666 C CA . GLY A 1 85 ? 10.646 4.444 -24.104 1.00 64.75 85 GLY A CA 1
ATOM 667 C C . GLY A 1 85 ? 9.723 5.445 -23.384 1.00 64.75 85 GLY A C 1
ATOM 668 O O . GLY A 1 85 ? 9.218 5.173 -22.298 1.00 64.75 85 GLY A O 1
ATOM 669 N N . PRO A 1 86 ? 9.485 6.626 -23.976 1.00 64.69 86 PRO A N 1
ATOM 670 C CA . PRO A 1 86 ? 8.792 7.743 -23.321 1.00 64.69 86 PRO A CA 1
ATOM 671 C C . PRO A 1 86 ? 7.263 7.583 -23.203 1.00 64.69 86 PRO A C 1
ATOM 673 O O . PRO A 1 86 ? 6.592 8.495 -22.731 1.00 64.69 86 PRO A O 1
ATOM 676 N N . THR A 1 87 ? 6.685 6.472 -23.672 1.00 54.22 87 THR A N 1
ATOM 677 C CA . THR A 1 87 ? 5.259 6.414 -24.046 1.00 54.22 87 THR A CA 1
ATOM 678 C C . THR A 1 87 ? 4.367 5.541 -23.168 1.00 54.22 87 THR A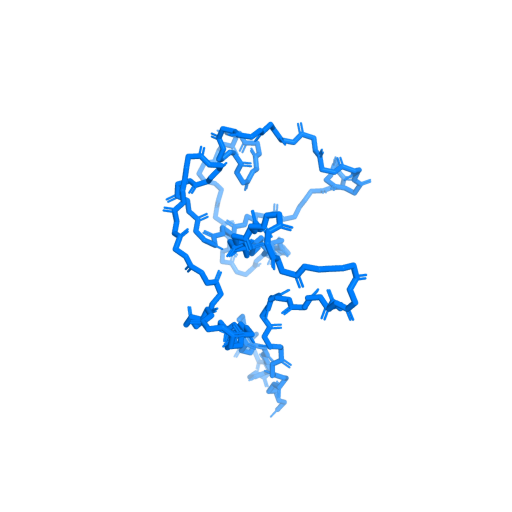 C 1
ATOM 680 O O . THR A 1 87 ? 3.162 5.493 -23.416 1.00 54.22 87 THR A O 1
ATOM 683 N N . LYS A 1 88 ? 4.894 4.842 -22.157 1.00 61.00 88 LYS A N 1
ATOM 684 C CA . LYS A 1 88 ? 4.049 4.029 -21.271 1.00 61.00 88 LYS A CA 1
ATOM 685 C C . LYS A 1 88 ? 3.759 4.769 -19.972 1.00 61.00 88 LYS A C 1
ATOM 687 O O . LYS A 1 88 ? 4.626 4.893 -19.116 1.00 61.00 88 LYS A O 1
ATOM 692 N N . TRP A 1 89 ? 2.510 5.204 -19.819 1.00 66.50 89 TRP A N 1
ATOM 693 C CA . TRP A 1 89 ? 1.949 5.494 -18.504 1.00 66.50 89 TRP A CA 1
ATOM 694 C C . TRP A 1 89 ? 1.860 4.177 -17.742 1.00 66.50 89 TRP A C 1
ATOM 696 O O . TRP A 1 89 ? 1.077 3.296 -18.096 1.00 66.50 89 TRP A O 1
ATOM 706 N N . LEU A 1 90 ? 2.728 4.019 -16.751 1.00 74.62 90 LEU A N 1
ATOM 707 C CA . LEU A 1 90 ? 2.724 2.865 -15.868 1.00 74.62 90 LEU A CA 1
ATOM 708 C C . LEU A 1 90 ? 1.803 3.185 -14.700 1.00 74.62 90 LEU A C 1
ATOM 710 O O . LEU A 1 90 ? 1.881 4.259 -14.106 1.00 74.62 90 LEU A O 1
ATOM 714 N N . THR A 1 91 ? 0.902 2.266 -14.395 1.00 75.00 91 THR A N 1
ATOM 715 C CA . THR A 1 91 ? 0.049 2.344 -13.214 1.00 75.00 91 THR A CA 1
ATOM 716 C C . THR A 1 91 ? 0.275 1.083 -12.411 1.00 75.00 91 THR A C 1
ATOM 718 O O . THR A 1 91 ? 0.382 -0.005 -12.975 1.00 75.00 91 THR A O 1
ATOM 721 N N . LEU A 1 92 ? 0.397 1.253 -11.103 1.00 83.12 92 LEU A N 1
ATOM 722 C CA . LEU A 1 92 ? 0.662 0.186 -10.157 1.00 83.12 92 LEU A CA 1
ATOM 723 C C . LEU A 1 92 ? -0.020 0.558 -8.843 1.00 83.12 92 LEU A C 1
ATOM 725 O O . LEU A 1 92 ? -0.148 1.747 -8.533 1.00 83.12 92 LEU A O 1
ATOM 729 N N . GLY A 1 93 ? -0.498 -0.437 -8.107 1.00 86.75 93 GLY A N 1
ATOM 730 C CA . GLY A 1 93 ? -1.176 -0.211 -6.841 1.00 86.75 93 GLY A CA 1
ATOM 731 C C . GLY A 1 93 ? -2.413 -1.079 -6.649 1.00 86.75 93 GLY A C 1
ATOM 732 O O . GLY A 1 93 ? -2.850 -1.795 -7.555 1.00 86.75 93 GLY A O 1
ATOM 733 N N . PRO A 1 94 ? -3.009 -0.999 -5.452 1.00 91.06 94 PRO A N 1
ATOM 734 C CA . PRO A 1 94 ? -3.992 -1.966 -5.020 1.00 91.06 94 PRO A CA 1
ATOM 735 C C . PRO A 1 94 ? -5.358 -1.710 -5.656 1.00 91.06 94 PRO A C 1
ATOM 737 O O . PRO A 1 94 ? -5.750 -0.578 -5.945 1.00 91.06 94 PRO A O 1
ATOM 740 N N . THR A 1 95 ? -6.144 -2.776 -5.778 1.00 91.06 95 THR A N 1
ATOM 741 C CA . THR A 1 95 ? -7.577 -2.675 -6.066 1.00 91.06 95 THR A CA 1
ATOM 742 C C . THR A 1 95 ? -8.367 -2.668 -4.762 1.00 91.06 95 THR A C 1
ATOM 744 O O . THR A 1 95 ? -8.274 -3.599 -3.959 1.00 91.06 95 THR A O 1
ATOM 747 N N . LEU A 1 96 ? -9.192 -1.635 -4.573 1.00 93.12 96 LEU A N 1
ATOM 748 C CA . LEU A 1 96 ? -10.118 -1.535 -3.447 1.00 93.12 96 LEU A CA 1
ATOM 749 C C . LEU A 1 96 ? -11.480 -2.104 -3.842 1.00 93.12 96 LEU A C 1
ATOM 751 O O . LEU A 1 96 ? -12.206 -1.519 -4.646 1.00 93.12 96 LEU A O 1
ATOM 755 N N . ARG A 1 97 ? -11.853 -3.241 -3.252 1.00 94.25 97 ARG A N 1
ATOM 756 C CA . ARG A 1 97 ? -13.177 -3.838 -3.443 1.00 94.25 97 ARG A CA 1
ATOM 757 C C . ARG A 1 97 ? -14.025 -3.629 -2.200 1.00 94.25 97 ARG A C 1
ATOM 759 O O . ARG A 1 97 ? -13.819 -4.278 -1.175 1.00 94.25 97 ARG A O 1
ATOM 766 N N . VAL A 1 98 ? -15.006 -2.741 -2.321 1.00 92.94 98 VAL A N 1
ATOM 767 C CA . VAL A 1 98 ? -15.981 -2.468 -1.264 1.00 92.94 98 VAL A CA 1
ATOM 768 C C . VAL A 1 98 ? -16.887 -3.684 -1.067 1.00 92.94 98 VAL A C 1
ATOM 770 O O . VAL A 1 98 ? -17.420 -4.244 -2.025 1.00 92.94 98 VAL A O 1
ATOM 773 N N . GLN A 1 99 ? -17.066 -4.063 0.189 1.00 90.62 99 GLN A N 1
ATOM 774 C CA . GLN A 1 99 ? -18.047 -5.020 0.666 1.00 90.62 99 GLN A CA 1
ATOM 775 C C . GLN A 1 99 ? -19.066 -4.256 1.514 1.00 90.62 99 GLN A C 1
ATOM 777 O O . GLN A 1 99 ? -18.696 -3.531 2.435 1.00 90.62 99 GLN A O 1
ATOM 782 N N . ARG A 1 100 ? -20.339 -4.394 1.164 1.00 84.06 100 ARG A N 1
ATOM 783 C CA . ARG A 1 100 ? -21.478 -3.862 1.911 1.00 84.06 100 ARG A CA 1
ATOM 784 C C . ARG A 1 100 ? -22.352 -5.027 2.340 1.00 84.06 100 ARG A C 1
ATOM 786 O O . ARG A 1 100 ? -22.299 -6.059 1.631 1.00 84.06 100 ARG A O 1
#

Sequence (100 aa):
MRDQLNGHGVWILPGTGYVPLKDDGERDKFADLDVAIRRASASEDVPWSFGARGQLGYDEDNQGVQEQDVVFWYVAHMPHMAAMGPTKWLTLGPTLRVQR

Foldseek 3Di:
DADPPVRKDKDWAFAQWDPPAGTLHDDDQQAPDQKDKDADDPVPPDPDPDGSRHDPDDPDDPDDRPPGHMDMDGDGDDDDDPVPDPPDPTDGGIDIDIDD

pLDDT: mean 77.52, std 10.36, range [54.22, 94.25]

Radius of gyration: 16.11 Å; Cα contacts (8 Å, |Δi|>4): 139; chains: 1; bounding box: 38×25×44 Å

Solvent-accessible surface area (backbone atoms only — not comparable to full-atom values): 6572 Å² total; per-residue (Å²): 91,70,45,82,88,80,62,30,32,37,48,79,38,83,22,65,38,49,91,90,47,65,35,34,47,67,85,52,80,49,30,88,56,55,64,43,77,41,59,58,56,87,89,64,86,57,79,88,82,58,62,72,72,34,51,82,64,76,93,74,69,97,64,80,52,77,98,50,66,61,43,78,48,77,58,59,40,77,89,81,61,89,88,67,61,100,77,69,88,83,66,71,42,67,46,79,45,78,41,116

Mean predicted aligned error: 7.9 Å

Secondary structure (DSSP, 8-state):
-B-TTT--EEEEEPP---TTS-TT----TT-S-SEEEEE--GGG-SS----TTT--S-S------TTS-EEEEE-------GGG-TT-------EEEEE-